Protein AF-A0A847PFB1-F1 (afdb_monomer_lite)

Secondary structure (DSSP, 8-state):
--HHHHHHHHHHHHHHHSSHHHHHHHHHHH-HHHHHHHHHHHHHHHHHHHHHH-TT-HHHHHHHHHHHHHHHHHHTT----HHHHHHHHHHHHHHHHHHHHHHHHHHHHHHHHHHHHHHHTT-

Structure (mmCIF, N/CA/C/O backbone):
data_AF-A0A847PFB1-F1
#
_entry.id   AF-A0A847PFB1-F1
#
loop_
_atom_site.group_PDB
_atom_site.id
_atom_site.type_symbol
_atom_site.label_atom_id
_atom_site.label_alt_id
_atom_site.label_comp_id
_atom_site.label_asym_id
_atom_site.label_entity_id
_atom_site.label_seq_id
_atom_site.pdbx_PDB_ins_code
_atom_site.Cartn_x
_atom_site.Cartn_y
_atom_site.Cartn_z
_atom_site.occupancy
_atom_site.B_iso_or_equiv
_atom_site.auth_seq_id
_atom_site.auth_comp_id
_atom_site.auth_asym_id
_atom_site.auth_atom_id
_atom_site.pdbx_PDB_model_num
ATOM 1 N N . MET A 1 1 ? -7.042 -6.612 -21.741 1.00 36.72 1 MET A N 1
ATOM 2 C CA . MET A 1 1 ? -6.935 -8.054 -21.402 1.00 36.72 1 MET A CA 1
ATOM 3 C C . MET A 1 1 ? -5.536 -8.493 -20.953 1.00 36.72 1 MET A C 1
ATOM 5 O O . MET A 1 1 ? -5.477 -9.353 -20.090 1.00 36.72 1 MET A O 1
ATOM 9 N N . ILE A 1 2 ? -4.429 -7.896 -21.431 1.00 30.56 2 ILE A N 1
ATOM 10 C CA . ILE A 1 2 ? -3.062 -8.187 -20.923 1.00 30.56 2 ILE A CA 1
ATOM 11 C C . ILE A 1 2 ? -2.816 -7.602 -19.513 1.00 30.56 2 ILE A C 1
ATOM 13 O O . ILE A 1 2 ? -2.137 -8.226 -18.703 1.00 30.56 2 ILE A O 1
ATOM 17 N N . GLN A 1 3 ? -3.441 -6.465 -19.178 1.00 40.44 3 GLN A N 1
ATOM 18 C CA . GLN A 1 3 ? -3.344 -5.843 -17.845 1.00 40.44 3 GLN A CA 1
ATOM 19 C C . GLN A 1 3 ? -3.887 -6.730 -16.705 1.00 40.44 3 GLN A C 1
ATOM 21 O O . GLN A 1 3 ? -3.335 -6.727 -15.614 1.00 40.44 3 GLN A O 1
ATOM 26 N N . ALA A 1 4 ? -4.915 -7.549 -16.957 1.00 43.28 4 ALA A N 1
ATOM 27 C CA . ALA A 1 4 ? -5.545 -8.379 -15.921 1.00 43.28 4 ALA A CA 1
ATOM 28 C C . ALA A 1 4 ? -4.755 -9.655 -15.571 1.00 43.28 4 ALA A C 1
ATOM 30 O O . ALA A 1 4 ? -4.965 -10.245 -14.516 1.00 43.28 4 ALA A O 1
ATOM 31 N N . ILE A 1 5 ? -3.861 -10.102 -16.460 1.00 39.78 5 ILE A N 1
ATOM 32 C CA . ILE A 1 5 ? -3.031 -11.296 -16.235 1.00 39.78 5 ILE A CA 1
ATOM 33 C C . ILE A 1 5 ? -1.781 -10.922 -15.426 1.00 39.78 5 ILE A C 1
ATOM 35 O O . ILE A 1 5 ? -1.319 -11.710 -14.604 1.00 39.78 5 ILE A O 1
ATOM 39 N N . PHE A 1 6 ? -1.264 -9.704 -15.621 1.00 44.47 6 PHE A N 1
ATOM 40 C CA . PHE A 1 6 ? -0.062 -9.218 -14.944 1.00 44.47 6 PHE A CA 1
ATOM 41 C C . PHE A 1 6 ? -0.273 -8.974 -13.456 1.00 44.47 6 PHE A C 1
ATOM 43 O O . PHE A 1 6 ? 0.541 -9.437 -12.657 1.00 44.47 6 PHE A O 1
ATOM 50 N N . SER A 1 7 ? -1.390 -8.342 -13.088 1.00 51.94 7 SER A N 1
ATOM 51 C CA . SER A 1 7 ? -1.725 -8.114 -11.684 1.00 51.94 7 SER A CA 1
ATOM 52 C C . SER A 1 7 ? -1.759 -9.422 -10.901 1.00 51.94 7 SER A C 1
ATOM 54 O O . SER A 1 7 ? -1.228 -9.475 -9.805 1.00 51.94 7 SER A O 1
ATOM 56 N N . LYS A 1 8 ? -2.279 -10.510 -11.479 1.00 45.81 8 LYS A N 1
ATOM 57 C CA . LYS A 1 8 ? -2.464 -11.780 -10.772 1.00 45.81 8 LYS A CA 1
ATOM 58 C C . LYS A 1 8 ? -1.148 -12.466 -10.377 1.00 45.81 8 LYS A C 1
ATOM 60 O O . LYS A 1 8 ? -0.978 -12.816 -9.215 1.00 45.81 8 LYS A O 1
ATOM 65 N N . TYR A 1 9 ? -0.195 -12.613 -11.300 1.00 46.66 9 TYR A N 1
ATOM 66 C CA . TYR A 1 9 ? 1.085 -13.284 -11.007 1.00 46.66 9 TYR A CA 1
ATOM 67 C C . TYR A 1 9 ? 2.040 -12.423 -10.168 1.00 46.66 9 TYR A C 1
ATOM 69 O O . TYR A 1 9 ? 2.792 -12.943 -9.342 1.00 46.66 9 TYR A O 1
ATOM 77 N N . LEU A 1 10 ? 2.000 -11.103 -10.363 1.00 53.84 10 LEU A N 1
ATOM 78 C CA . LEU A 1 10 ? 2.796 -10.143 -9.600 1.00 53.84 10 LEU A CA 1
ATOM 79 C C . LEU A 1 10 ? 2.221 -9.987 -8.178 1.00 53.84 10 LEU A C 1
ATOM 81 O O . LEU A 1 10 ? 2.977 -9.996 -7.206 1.00 53.84 10 LEU A O 1
ATOM 85 N N . MET A 1 11 ? 0.887 -9.979 -8.042 1.00 54.41 11 MET A N 1
ATOM 86 C CA . MET A 1 11 ? 0.198 -10.087 -6.755 1.00 54.41 11 MET A CA 1
ATOM 87 C C . MET A 1 11 ? 0.564 -11.380 -6.043 1.00 54.41 11 MET A C 1
ATOM 89 O O . MET A 1 11 ? 0.971 -11.290 -4.899 1.00 54.41 11 MET A O 1
ATOM 93 N N . GLU A 1 12 ? 0.463 -12.557 -6.669 1.00 55.88 12 GLU A N 1
ATOM 94 C CA . GLU A 1 12 ? 0.722 -13.840 -5.992 1.00 55.88 12 GLU A CA 1
ATOM 95 C C . GLU A 1 12 ? 2.152 -13.920 -5.413 1.00 55.88 12 GLU A C 1
ATOM 97 O O . GLU A 1 12 ? 2.330 -14.338 -4.267 1.00 55.88 12 GLU A O 1
ATOM 102 N N . GLY A 1 13 ? 3.167 -13.439 -6.144 1.00 59.00 13 GLY A N 1
ATOM 103 C CA . GLY A 1 13 ? 4.557 -13.405 -5.669 1.00 59.00 13 GLY A CA 1
ATOM 104 C C . GLY A 1 13 ? 4.819 -12.386 -4.549 1.00 59.00 13 GLY A C 1
ATOM 105 O O . GLY A 1 13 ? 5.507 -12.697 -3.574 1.00 59.00 13 GLY A O 1
ATOM 106 N N . ILE A 1 14 ? 4.239 -11.186 -4.648 1.00 54.62 14 ILE A N 1
ATOM 107 C CA . ILE A 1 14 ? 4.420 -10.107 -3.659 1.00 54.62 14 ILE A CA 1
ATOM 108 C C . ILE A 1 14 ? 3.536 -10.321 -2.411 1.00 54.62 14 ILE A C 1
ATOM 110 O O . ILE A 1 14 ? 3.971 -10.043 -1.288 1.00 54.62 14 ILE A O 1
ATOM 114 N N . LEU A 1 15 ? 2.341 -10.912 -2.571 1.00 54.91 15 LEU A N 1
ATOM 115 C CA . LEU A 1 15 ? 1.425 -11.361 -1.503 1.00 54.91 15 LEU A CA 1
ATOM 116 C C . LEU A 1 15 ? 2.074 -12.325 -0.526 1.00 54.91 15 LEU A C 1
ATOM 118 O O . LEU A 1 15 ? 1.805 -12.263 0.680 1.00 54.91 15 LEU A O 1
ATOM 122 N N . LEU A 1 16 ? 2.932 -13.200 -1.039 1.00 54.03 16 LEU A N 1
ATOM 123 C CA . LEU A 1 16 ? 3.626 -14.198 -0.241 1.00 54.03 16 LEU A CA 1
ATOM 124 C C . LEU A 1 16 ? 4.772 -13.601 0.582 1.00 54.03 16 LEU A C 1
ATOM 126 O O . LEU A 1 16 ? 4.984 -14.015 1.725 1.00 54.03 16 LEU A O 1
ATOM 130 N N . LEU A 1 17 ? 5.492 -12.614 0.047 1.00 49.97 17 LEU A N 1
ATOM 131 C CA . LEU A 1 17 ? 6.748 -12.166 0.645 1.00 49.97 17 LEU A CA 1
ATOM 132 C C . LEU A 1 17 ? 6.623 -10.880 1.490 1.00 49.97 17 LEU A C 1
ATOM 134 O O . LEU A 1 17 ? 7.353 -10.764 2.475 1.00 49.97 17 LEU A O 1
ATOM 138 N N . ALA A 1 18 ? 5.742 -9.920 1.160 1.00 50.25 18 ALA A N 1
ATOM 139 C CA . ALA A 1 18 ? 5.839 -8.554 1.721 1.00 50.25 18 ALA A CA 1
ATOM 140 C C . ALA A 1 18 ? 5.082 -8.332 3.030 1.00 50.25 18 ALA A C 1
ATOM 142 O O . ALA A 1 18 ? 5.431 -7.470 3.831 1.00 50.25 18 ALA A O 1
ATOM 143 N N . VAL A 1 19 ? 4.053 -9.129 3.286 1.00 52.69 19 VAL A N 1
ATOM 144 C CA . VAL A 1 19 ? 3.107 -8.860 4.379 1.00 52.69 19 VAL A CA 1
ATOM 145 C C . VAL A 1 19 ? 3.049 -9.962 5.420 1.00 52.69 19 VAL A C 1
ATOM 147 O O . VAL A 1 19 ? 2.452 -9.768 6.476 1.00 52.69 19 VAL A O 1
ATOM 150 N N . THR A 1 20 ? 3.711 -11.092 5.188 1.00 57.47 20 THR A N 1
ATOM 151 C CA . THR A 1 20 ? 3.682 -12.249 6.091 1.00 57.47 20 THR A CA 1
ATOM 152 C C . THR A 1 20 ? 4.257 -11.936 7.476 1.00 57.47 20 THR A C 1
ATOM 154 O O . THR A 1 20 ? 3.697 -12.386 8.478 1.00 57.47 20 THR A O 1
ATOM 157 N N . VAL A 1 21 ? 5.283 -11.084 7.581 1.00 55.47 21 VAL A N 1
ATOM 158 C CA . VAL A 1 21 ? 5.880 -10.727 8.884 1.00 55.47 21 VAL A CA 1
ATOM 159 C C . VAL A 1 21 ? 5.043 -9.684 9.641 1.00 55.47 21 VAL A C 1
ATOM 161 O O . VAL A 1 21 ? 4.758 -9.864 10.823 1.00 55.47 21 VAL A O 1
ATOM 164 N N . GLY A 1 22 ? 4.581 -8.622 8.973 1.00 58.00 22 GLY A N 1
ATOM 165 C CA . GLY A 1 22 ? 3.816 -7.546 9.619 1.00 58.00 22 GLY A CA 1
ATOM 166 C C . GLY A 1 22 ? 2.371 -7.928 9.969 1.00 58.00 22 GLY A C 1
ATOM 167 O O . GLY A 1 22 ? 1.881 -7.585 11.047 1.00 58.00 22 GLY A O 1
ATOM 168 N N . PHE A 1 23 ? 1.689 -8.693 9.108 1.00 61.72 23 PHE A N 1
ATOM 169 C CA . PHE A 1 23 ? 0.299 -9.097 9.359 1.00 61.72 23 PHE A CA 1
ATOM 170 C C . PHE A 1 23 ? 0.166 -10.189 10.415 1.00 61.72 23 PHE A C 1
ATOM 172 O O . PHE A 1 23 ? -0.865 -10.246 11.084 1.00 61.72 23 PHE A O 1
ATOM 179 N N . SER A 1 24 ? 1.205 -10.999 10.641 1.00 64.56 24 SER A N 1
ATOM 180 C CA . SER A 1 24 ? 1.210 -11.970 11.742 1.00 64.56 24 SER A CA 1
ATOM 181 C C . SER A 1 24 ? 0.982 -11.290 13.101 1.00 64.56 24 SER A C 1
ATOM 183 O O . SER A 1 24 ? 0.242 -11.815 13.931 1.00 64.56 24 SER A O 1
ATOM 185 N N . PHE A 1 25 ? 1.508 -10.073 13.292 1.00 64.12 25 PHE A N 1
ATOM 186 C CA . PHE A 1 25 ? 1.253 -9.252 14.482 1.00 64.12 25 PHE A CA 1
ATOM 187 C C . PHE A 1 25 ? -0.134 -8.592 14.491 1.00 64.12 25 PHE A C 1
ATOM 189 O O . PHE A 1 25 ? -0.719 -8.393 15.558 1.00 64.12 25 PHE A O 1
ATOM 196 N N . LEU A 1 26 ? -0.682 -8.256 13.320 1.00 67.50 26 LEU A N 1
ATOM 197 C CA . LEU A 1 26 ? -2.003 -7.630 13.202 1.00 67.50 26 LEU A CA 1
ATOM 198 C C . LEU A 1 26 ? -3.158 -8.630 13.298 1.00 67.50 26 LEU A C 1
ATOM 200 O O . LEU A 1 26 ? -4.265 -8.231 13.653 1.00 67.50 26 LEU A O 1
ATOM 204 N N . LYS A 1 27 ? -2.906 -9.924 13.076 1.00 66.19 27 LYS A N 1
ATOM 205 C CA . LYS A 1 27 ? -3.911 -10.997 13.112 1.00 66.19 27 LYS A CA 1
ATOM 206 C C . LYS A 1 27 ? -4.727 -11.027 14.408 1.00 66.19 27 LYS A C 1
ATOM 208 O O . LYS A 1 27 ? -5.937 -11.241 14.373 1.00 66.19 27 LYS A O 1
ATOM 213 N N . ASN A 1 28 ? -4.085 -10.746 15.543 1.00 68.19 28 ASN A N 1
ATOM 214 C CA . ASN A 1 28 ? -4.740 -10.707 16.856 1.00 68.19 28 ASN A CA 1
ATOM 215 C C . ASN A 1 28 ? -5.602 -9.450 17.070 1.00 68.19 28 ASN A C 1
ATOM 217 O O . ASN A 1 28 ? -6.479 -9.458 17.926 1.00 68.19 28 ASN A O 1
ATOM 221 N N . LYS A 1 29 ? -5.360 -8.373 16.310 1.00 70.25 29 LYS A N 1
ATOM 222 C CA . LYS A 1 29 ? -6.079 -7.092 16.425 1.00 70.25 29 LYS A CA 1
ATOM 223 C C . LYS A 1 29 ? -7.166 -6.907 15.364 1.00 70.25 29 LYS A C 1
ATOM 225 O O . LYS A 1 29 ? -8.214 -6.357 15.678 1.00 70.25 29 LYS A O 1
ATOM 230 N N . LEU A 1 30 ? -6.925 -7.372 14.137 1.00 71.06 30 LEU A N 1
ATOM 231 C CA . LEU A 1 30 ? -7.851 -7.257 13.002 1.00 71.06 30 LEU A CA 1
ATOM 232 C C . LEU A 1 30 ? -8.943 -8.341 13.017 1.00 71.06 30 LEU A C 1
ATOM 234 O O . LEU A 1 30 ? -10.024 -8.137 12.460 1.00 71.06 30 LEU A O 1
ATOM 238 N N . GLY A 1 31 ? -8.669 -9.471 13.679 1.00 74.56 31 GLY A N 1
ATOM 239 C CA . GLY A 1 31 ? -9.489 -10.681 13.639 1.00 74.56 31 GLY A CA 1
ATOM 240 C C . GLY A 1 31 ? -9.107 -11.574 12.455 1.00 74.56 31 GLY A C 1
ATOM 241 O O . GLY A 1 31 ? -8.827 -11.078 11.361 1.00 74.56 31 GLY A O 1
ATOM 242 N N . LYS A 1 32 ? -9.076 -12.900 12.669 1.00 70.19 32 LYS A N 1
ATOM 243 C CA . LYS A 1 32 ? -8.577 -13.881 11.682 1.00 70.19 32 LYS A CA 1
ATOM 244 C C . LYS A 1 32 ? -9.242 -13.736 10.309 1.00 70.19 32 LYS A C 1
ATOM 246 O O . LYS A 1 32 ? -8.525 -13.737 9.316 1.00 70.19 32 LYS A O 1
ATOM 251 N N . ASP A 1 33 ? -10.554 -13.524 10.281 1.00 75.56 33 ASP A N 1
ATOM 252 C CA . ASP A 1 33 ? -11.335 -13.531 9.037 1.00 75.56 33 ASP A CA 1
ATOM 253 C C . ASP A 1 33 ? -11.127 -12.262 8.194 1.00 75.5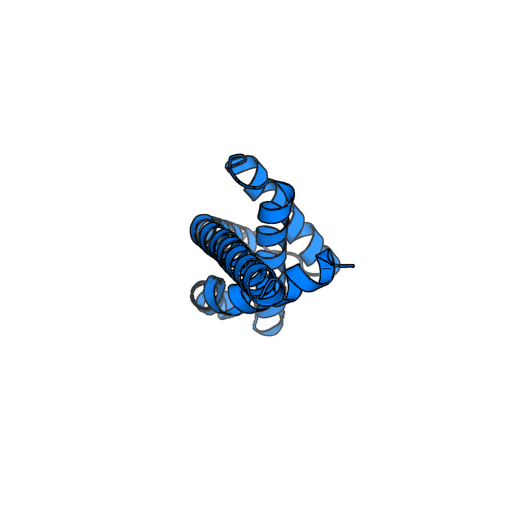6 33 ASP A C 1
ATOM 255 O O . ASP A 1 33 ? -11.100 -12.320 6.970 1.00 75.56 33 ASP A O 1
ATOM 259 N N . ARG A 1 34 ? -10.906 -11.106 8.837 1.00 83.62 34 ARG A N 1
ATOM 260 C CA . ARG A 1 34 ? -10.682 -9.815 8.151 1.00 83.62 34 ARG A CA 1
ATOM 261 C C . ARG A 1 34 ? -9.229 -9.603 7.736 1.00 83.62 34 ARG A C 1
ATOM 263 O O . ARG A 1 34 ? -8.953 -8.796 6.854 1.00 83.62 34 ARG A O 1
ATOM 270 N N . THR A 1 35 ? -8.298 -10.288 8.398 1.00 83.06 35 THR A N 1
ATOM 271 C CA . THR A 1 35 ? -6.855 -10.074 8.223 1.00 83.06 35 THR A CA 1
ATOM 272 C C . THR A 1 35 ? -6.415 -10.340 6.787 1.00 83.06 35 THR A C 1
ATOM 274 O O . THR A 1 35 ? -5.674 -9.528 6.240 1.00 83.06 35 THR A O 1
ATOM 277 N N . GLU A 1 36 ? -6.881 -11.431 6.170 1.00 81.44 36 GLU A N 1
ATOM 278 C CA . GLU A 1 36 ? -6.458 -11.776 4.807 1.00 81.44 36 GLU A CA 1
ATOM 279 C C . GLU A 1 36 ? -7.017 -10.786 3.781 1.00 81.44 36 GLU A C 1
ATOM 281 O O . GLU A 1 36 ? -6.260 -10.254 2.978 1.00 81.44 36 GLU A O 1
ATOM 286 N N . VAL A 1 37 ? -8.296 -10.415 3.899 1.00 86.88 37 VAL A N 1
ATOM 287 C CA . VAL A 1 37 ? -8.922 -9.424 3.006 1.00 86.88 37 VAL A CA 1
ATOM 288 C C . VAL A 1 37 ? -8.206 -8.072 3.085 1.00 86.88 37 VAL A C 1
ATOM 290 O O . VAL A 1 37 ? -7.934 -7.443 2.067 1.00 86.88 37 VAL A O 1
ATOM 293 N N . ILE A 1 38 ? -7.848 -7.619 4.292 1.00 88.25 38 ILE A N 1
ATOM 294 C CA . ILE A 1 38 ? -7.116 -6.356 4.481 1.00 88.25 38 ILE A CA 1
ATOM 295 C C . ILE A 1 38 ? -5.697 -6.446 3.910 1.00 88.25 38 ILE A C 1
ATOM 297 O O . ILE A 1 38 ? -5.197 -5.472 3.347 1.00 88.25 38 ILE A O 1
ATOM 301 N N . LYS A 1 39 ? -5.046 -7.603 4.047 1.00 84.69 39 LYS A N 1
ATOM 302 C CA . LYS A 1 39 ? -3.711 -7.856 3.503 1.00 84.69 39 LYS A CA 1
ATOM 303 C C . LYS A 1 39 ? -3.710 -7.801 1.978 1.00 84.69 39 LYS A C 1
ATOM 305 O O . LYS A 1 39 ? -2.879 -7.104 1.397 1.00 84.69 39 LYS A O 1
ATOM 310 N N . GLU A 1 40 ? -4.655 -8.494 1.353 1.00 83.62 40 GLU A N 1
ATOM 311 C CA . GLU A 1 40 ? -4.853 -8.494 -0.095 1.00 83.62 40 GLU A CA 1
ATOM 312 C C . GLU A 1 40 ? -5.188 -7.097 -0.617 1.00 83.62 40 GLU A C 1
ATOM 314 O O . GLU A 1 40 ? -4.578 -6.633 -1.583 1.00 83.62 40 GLU A O 1
ATOM 319 N N . ALA A 1 41 ? -6.087 -6.382 0.066 1.00 89.62 41 ALA A N 1
ATOM 320 C CA . ALA A 1 41 ? -6.460 -5.019 -0.293 1.00 89.62 41 ALA A CA 1
ATOM 321 C C . ALA A 1 41 ? -5.272 -4.049 -0.209 1.00 89.62 41 ALA A C 1
ATOM 323 O O . ALA A 1 41 ? -5.084 -3.233 -1.111 1.00 89.62 41 ALA A O 1
ATOM 324 N N . LEU A 1 42 ? -4.447 -4.147 0.843 1.00 88.75 42 LEU A N 1
ATOM 325 C CA . LEU A 1 42 ? -3.283 -3.276 1.025 1.00 88.75 42 LEU A CA 1
ATOM 326 C C . LEU A 1 42 ? -2.276 -3.450 -0.106 1.00 88.75 42 LEU A C 1
ATOM 328 O O . LEU A 1 42 ? -1.830 -2.464 -0.687 1.00 88.75 42 LEU A O 1
ATOM 332 N N . LEU A 1 43 ? -1.937 -4.691 -0.440 1.00 83.94 43 LEU A N 1
ATOM 333 C CA . LEU A 1 43 ? -0.994 -4.942 -1.522 1.00 83.94 43 LEU A CA 1
ATOM 334 C C . LEU A 1 43 ? -1.549 -4.567 -2.883 1.00 83.94 43 LEU A C 1
ATOM 336 O O . LEU A 1 43 ? -0.831 -3.971 -3.678 1.00 83.94 43 LEU A O 1
ATOM 340 N N . THR A 1 44 ? -2.823 -4.867 -3.129 1.00 84.88 44 THR A N 1
ATOM 341 C CA . THR A 1 44 ? -3.498 -4.462 -4.364 1.00 84.88 44 THR A CA 1
ATOM 342 C C . THR A 1 44 ? -3.396 -2.956 -4.562 1.00 84.88 44 THR A C 1
ATOM 344 O O . THR A 1 44 ? -3.050 -2.499 -5.647 1.00 84.88 44 THR A O 1
ATOM 347 N N . ALA A 1 45 ? -3.628 -2.184 -3.503 1.00 90.19 45 ALA A N 1
ATOM 348 C CA . ALA A 1 45 ? -3.547 -0.736 -3.554 1.00 90.19 45 ALA A CA 1
ATOM 349 C C . ALA A 1 45 ? -2.116 -0.216 -3.775 1.00 90.19 45 ALA A C 1
ATOM 351 O O . ALA A 1 45 ? -1.911 0.703 -4.565 1.00 90.19 45 ALA A O 1
ATOM 352 N N . MET A 1 46 ? -1.122 -0.817 -3.111 1.00 87.25 46 MET A N 1
ATOM 353 C CA . MET A 1 46 ? 0.288 -0.451 -3.291 1.00 87.25 46 MET A CA 1
ATOM 354 C C . MET A 1 46 ? 0.781 -0.749 -4.712 1.00 87.25 46 MET A C 1
ATOM 356 O O . MET A 1 46 ? 1.456 0.085 -5.304 1.00 87.25 46 MET A O 1
ATOM 360 N N . LEU A 1 47 ? 0.426 -1.911 -5.268 1.00 83.31 47 LEU A N 1
ATOM 361 C CA . LEU A 1 47 ? 0.812 -2.293 -6.627 1.00 83.31 47 LEU A CA 1
ATOM 362 C C . LEU A 1 47 ? 0.122 -1.436 -7.678 1.00 83.31 47 LEU A C 1
ATOM 364 O O . LEU A 1 47 ? 0.787 -0.967 -8.593 1.00 83.31 47 LEU A O 1
ATOM 368 N N . TRP A 1 48 ? -1.177 -1.179 -7.510 1.00 87.69 48 TRP A N 1
ATOM 369 C CA . TRP A 1 48 ? -1.906 -0.265 -8.384 1.00 87.69 48 TRP A CA 1
ATOM 370 C C . TRP A 1 48 ? -1.223 1.107 -8.452 1.00 87.69 48 TRP A C 1
ATOM 372 O O . TRP A 1 48 ? -1.069 1.662 -9.532 1.00 87.69 48 TRP A O 1
ATOM 382 N N . ALA A 1 49 ? -0.755 1.635 -7.320 1.00 88.56 49 ALA A N 1
ATOM 383 C CA . ALA A 1 49 ? -0.079 2.925 -7.307 1.00 88.56 49 ALA A CA 1
ATOM 384 C C . ALA A 1 49 ? 1.324 2.889 -7.941 1.00 88.56 49 ALA A C 1
ATOM 386 O O . ALA A 1 49 ? 1.725 3.870 -8.564 1.00 88.56 49 ALA A O 1
ATOM 387 N N . GLU A 1 50 ? 2.072 1.786 -7.827 1.00 85.12 50 GLU A N 1
ATOM 388 C CA . GLU A 1 50 ? 3.310 1.622 -8.605 1.00 85.12 50 GLU A CA 1
ATOM 389 C C . GLU A 1 50 ? 3.032 1.578 -10.110 1.00 85.12 50 GLU A C 1
ATOM 391 O O . GLU A 1 50 ? 3.751 2.222 -10.870 1.00 85.12 50 GLU A O 1
ATOM 396 N N . GLU A 1 51 ? 1.980 0.874 -10.533 1.00 83.25 51 GLU A N 1
ATOM 397 C CA . GLU A 1 51 ? 1.586 0.781 -11.942 1.00 83.25 51 GLU A CA 1
ATOM 398 C C . GLU A 1 51 ? 1.107 2.127 -12.506 1.00 83.25 51 GLU A C 1
ATOM 400 O O . GLU A 1 51 ? 1.445 2.467 -13.638 1.00 83.25 51 GLU A O 1
ATOM 405 N N . GLU A 1 52 ? 0.346 2.897 -11.725 1.00 86.12 52 GLU A N 1
ATOM 406 C CA . GLU A 1 52 ? -0.246 4.165 -12.163 1.00 86.12 52 GLU A CA 1
ATOM 407 C C . GLU A 1 52 ? 0.758 5.329 -12.128 1.00 86.12 52 GLU A C 1
ATOM 409 O O . GLU A 1 52 ? 0.787 6.159 -13.035 1.00 86.12 52 GLU A O 1
ATOM 414 N N . PHE A 1 53 ? 1.591 5.410 -11.083 1.00 84.69 53 PHE A N 1
ATOM 415 C CA . PHE A 1 53 ? 2.439 6.583 -10.833 1.00 84.69 53 PHE A CA 1
ATOM 416 C C . PHE A 1 53 ? 3.940 6.337 -11.036 1.00 84.69 53 PHE A C 1
ATOM 418 O O . PHE A 1 53 ? 4.686 7.297 -11.225 1.00 84.69 53 PHE A O 1
ATOM 425 N N . GLY A 1 54 ? 4.413 5.089 -10.989 1.00 78.62 54 GLY A N 1
ATOM 426 C CA . GLY A 1 54 ? 5.817 4.745 -11.222 1.00 78.62 54 GLY A CA 1
ATOM 427 C C . GLY A 1 54 ? 6.826 5.406 -10.265 1.00 78.62 54 GLY A C 1
ATOM 428 O O . GLY A 1 54 ? 6.540 5.718 -9.102 1.00 78.62 54 GLY A O 1
ATOM 429 N N . ILE A 1 55 ? 8.063 5.586 -10.739 1.00 73.69 55 ILE A N 1
ATOM 430 C CA . ILE A 1 55 ? 9.176 6.178 -9.975 1.00 73.69 55 ILE A CA 1
ATOM 431 C C . ILE A 1 55 ? 9.066 7.712 -9.978 1.00 73.69 55 ILE A C 1
ATOM 433 O O . ILE A 1 55 ? 8.867 8.314 -11.025 1.00 73.69 55 ILE A O 1
ATOM 437 N N . GLY A 1 56 ? 9.284 8.354 -8.823 1.00 65.88 56 GLY A N 1
ATOM 438 C CA . GLY A 1 56 ? 9.438 9.817 -8.714 1.00 65.88 56 GLY A CA 1
ATOM 439 C C . GLY A 1 56 ? 8.279 10.557 -8.036 1.00 65.88 56 GLY A C 1
ATOM 440 O O . GLY A 1 56 ? 8.480 11.660 -7.545 1.00 65.88 56 GLY A O 1
ATOM 441 N N . GLU A 1 57 ? 7.112 9.929 -7.892 1.00 75.19 57 GLU A N 1
ATOM 442 C CA . GLU A 1 57 ? 5.898 10.529 -7.299 1.00 75.19 57 GLU A CA 1
ATOM 443 C C . GLU A 1 57 ? 5.743 10.209 -5.799 1.00 75.19 57 GLU A C 1
ATOM 445 O O . GLU A 1 57 ? 4.651 9.932 -5.315 1.00 75.19 57 GLU A O 1
ATOM 450 N N . GLY A 1 58 ? 6.864 10.210 -5.064 1.00 75.62 58 GLY A N 1
ATOM 451 C CA . GLY A 1 58 ? 7.035 9.681 -3.701 1.00 75.62 58 G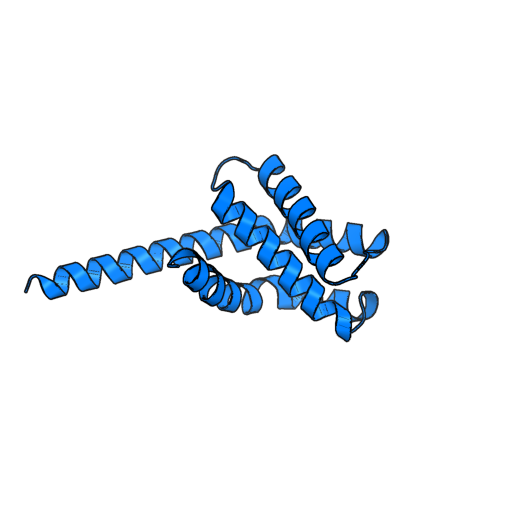LY A CA 1
ATOM 452 C C . GLY A 1 58 ? 5.805 9.755 -2.791 1.00 75.62 58 GLY A C 1
ATOM 453 O O . GLY A 1 58 ? 5.115 8.757 -2.634 1.00 75.62 58 GLY A O 1
ATOM 454 N N . GLU A 1 59 ? 5.533 10.896 -2.157 1.00 83.94 59 GLU A N 1
ATOM 455 C CA . GLU A 1 59 ? 4.415 11.005 -1.203 1.00 83.94 59 GLU A CA 1
ATOM 456 C C . GLU A 1 59 ? 3.037 10.883 -1.856 1.00 83.94 59 GLU A C 1
ATOM 458 O O . GLU A 1 59 ? 2.190 10.162 -1.326 1.00 83.94 59 GLU A O 1
ATOM 463 N N . ARG A 1 60 ? 2.828 11.520 -3.017 1.00 88.56 60 ARG A N 1
ATOM 464 C CA . ARG A 1 60 ? 1.529 11.521 -3.708 1.00 88.56 60 ARG A CA 1
ATOM 465 C C . ARG A 1 60 ? 1.077 10.100 -4.037 1.00 88.56 60 ARG A C 1
ATOM 467 O O . ARG A 1 60 ? -0.055 9.728 -3.754 1.00 88.56 60 ARG A O 1
ATOM 474 N N . LYS A 1 61 ? 1.983 9.273 -4.558 1.00 89.00 61 LYS A N 1
ATOM 475 C CA . LYS A 1 61 ? 1.729 7.865 -4.881 1.00 89.00 61 LYS A CA 1
ATOM 476 C C . LYS A 1 61 ? 1.231 7.072 -3.672 1.00 89.00 61 LYS A C 1
ATOM 478 O O . LYS A 1 61 ? 0.297 6.283 -3.788 1.00 89.00 61 LYS A O 1
ATOM 483 N N 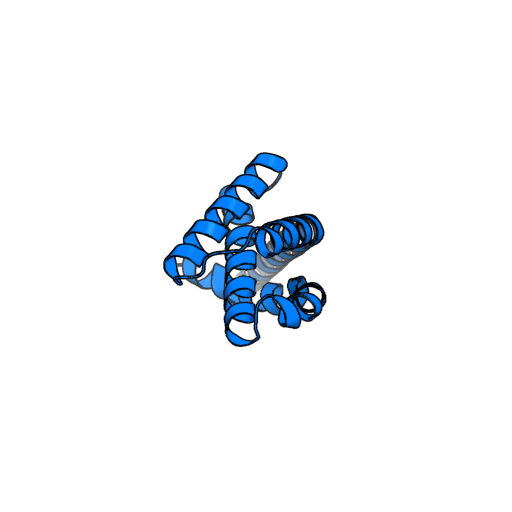. TRP A 1 62 ? 1.834 7.276 -2.502 1.00 89.19 62 TRP A N 1
ATOM 484 C CA . TRP A 1 62 ? 1.456 6.541 -1.290 1.00 89.19 62 TRP A CA 1
ATOM 485 C C . TRP A 1 62 ? 0.184 7.070 -0.638 1.00 89.19 62 TRP A C 1
ATOM 487 O O . TRP A 1 62 ? -0.528 6.306 0.012 1.00 89.19 62 TRP A O 1
ATOM 497 N N . GLU A 1 63 ? -0.134 8.345 -0.831 1.00 92.50 63 GLU A N 1
ATOM 498 C CA . GLU A 1 63 ? -1.442 8.885 -0.476 1.00 92.50 63 GLU A CA 1
ATOM 499 C C . GLU A 1 63 ? -2.547 8.277 -1.350 1.00 92.50 63 GLU A C 1
ATOM 501 O O . GLU A 1 63 ? -3.553 7.795 -0.828 1.00 92.50 63 GLU A O 1
ATOM 506 N N . GLU A 1 64 ? -2.319 8.178 -2.659 1.00 93.44 64 GLU A N 1
ATOM 507 C CA . GLU A 1 64 ? -3.272 7.568 -3.591 1.00 93.44 64 GLU A CA 1
ATOM 508 C C . GLU A 1 64 ? -3.441 6.064 -3.356 1.00 93.44 64 GLU A C 1
ATOM 510 O O . GLU A 1 64 ? -4.565 5.563 -3.317 1.00 93.44 64 GLU A O 1
ATOM 515 N N . ALA A 1 65 ? -2.357 5.333 -3.082 1.00 92.00 65 ALA A N 1
ATOM 516 C CA . ALA A 1 65 ? -2.456 3.945 -2.630 1.00 92.00 65 ALA A CA 1
ATOM 517 C C . ALA A 1 65 ? -3.268 3.821 -1.328 1.00 92.00 65 ALA A C 1
ATOM 519 O O . ALA A 1 65 ? -4.052 2.887 -1.169 1.00 92.00 65 ALA A O 1
ATOM 520 N N . TRP A 1 66 ? -3.131 4.756 -0.385 1.00 94.81 66 TRP A N 1
ATOM 521 C CA . TRP A 1 66 ? -3.936 4.726 0.836 1.00 94.81 66 TRP A CA 1
ATOM 522 C C . TRP A 1 66 ? -5.427 4.948 0.540 1.00 94.81 66 TRP A C 1
ATOM 524 O O . TRP A 1 66 ? -6.278 4.226 1.066 1.00 94.81 66 TRP A O 1
ATOM 534 N N . ASN A 1 67 ? -5.755 5.896 -0.336 1.00 95.25 67 ASN A N 1
ATOM 535 C CA . ASN A 1 67 ? -7.129 6.130 -0.780 1.00 95.25 67 ASN A CA 1
ATOM 536 C C . ASN A 1 67 ? -7.701 4.902 -1.500 1.00 95.25 67 ASN A C 1
ATOM 538 O O . ASN A 1 67 ? -8.827 4.485 -1.212 1.00 95.25 67 ASN A O 1
ATOM 542 N N . LYS A 1 68 ? -6.897 4.258 -2.354 1.00 94.12 68 LYS A N 1
ATOM 543 C CA . LYS A 1 68 ? -7.286 3.041 -3.068 1.00 94.12 68 LYS A CA 1
ATOM 544 C C . LYS A 1 68 ? -7.550 1.870 -2.125 1.00 94.12 68 LYS A C 1
ATOM 546 O O . LYS A 1 68 ? -8.516 1.133 -2.314 1.00 94.12 68 LYS A O 1
ATOM 551 N N . LEU A 1 69 ? -6.756 1.723 -1.064 1.00 93.75 69 LEU A N 1
ATOM 552 C CA . LEU A 1 69 ? -7.029 0.749 -0.007 1.00 93.75 69 LEU A CA 1
ATOM 553 C C . LEU A 1 69 ? -8.407 0.992 0.624 1.00 93.75 69 LEU A C 1
ATOM 555 O O . LEU A 1 69 ? -9.194 0.056 0.756 1.00 93.75 69 LEU A O 1
ATOM 559 N N . LEU A 1 70 ? -8.717 2.234 1.007 1.00 94.81 70 LEU A N 1
ATOM 560 C CA . LEU A 1 70 ? -10.008 2.564 1.618 1.00 94.81 70 LEU A CA 1
ATOM 561 C C . LEU A 1 70 ? -11.186 2.273 0.678 1.00 94.81 70 LEU A C 1
ATOM 563 O O . LEU A 1 70 ? -12.221 1.788 1.136 1.00 94.81 70 LEU A O 1
ATOM 567 N N . GLU A 1 71 ? -11.021 2.516 -0.623 1.00 94.75 71 GLU A N 1
ATOM 568 C CA . GLU A 1 71 ? -11.997 2.154 -1.656 1.00 94.75 71 GLU A CA 1
ATOM 569 C C . GLU A 1 71 ? -12.259 0.637 -1.677 1.00 94.75 71 GLU A C 1
ATOM 571 O O . GLU A 1 71 ? -13.412 0.209 -1.572 1.00 94.75 71 GLU A O 1
ATOM 576 N N . ILE A 1 72 ? -11.199 -0.182 -1.730 1.00 91.56 72 ILE A N 1
ATOM 577 C CA . ILE A 1 72 ? -11.302 -1.651 -1.754 1.00 91.56 72 ILE A CA 1
ATOM 578 C C . ILE A 1 72 ? -11.958 -2.174 -0.469 1.00 91.56 72 ILE A C 1
ATOM 580 O O . ILE A 1 72 ? -12.846 -3.029 -0.522 1.00 91.56 72 ILE A O 1
ATOM 584 N N . LEU A 1 73 ? -11.559 -1.657 0.696 1.00 92.94 73 LEU A N 1
ATOM 585 C CA . LEU A 1 73 ? -12.130 -2.071 1.981 1.00 92.94 73 LEU A CA 1
ATOM 586 C C . LEU A 1 73 ? -13.611 -1.713 2.088 1.00 92.94 73 LEU A C 1
ATOM 588 O O . LEU A 1 73 ? -14.406 -2.543 2.531 1.00 92.94 73 LEU A O 1
ATOM 592 N N . LYS A 1 74 ? -14.000 -0.521 1.622 1.00 92.75 74 LYS A N 1
ATOM 593 C CA . LYS A 1 74 ? -15.404 -0.106 1.571 1.00 92.75 74 LYS A CA 1
ATOM 594 C C . LYS A 1 74 ? -16.228 -1.050 0.694 1.00 92.75 74 LYS A C 1
ATOM 596 O O . LYS A 1 74 ? -17.314 -1.446 1.108 1.00 92.75 74 LYS A O 1
ATOM 601 N N . GLY A 1 75 ? -15.700 -1.458 -0.462 1.00 91.75 75 GLY A N 1
ATOM 602 C CA . GLY A 1 75 ? -16.337 -2.454 -1.333 1.00 91.75 75 GLY A CA 1
ATOM 603 C C . GLY A 1 75 ? -16.544 -3.821 -0.665 1.00 91.75 75 GLY A C 1
ATOM 604 O O . GLY A 1 75 ? -17.501 -4.520 -0.979 1.00 91.75 75 GLY A O 1
ATOM 605 N N . ASN A 1 76 ? -15.700 -4.169 0.311 1.00 87.75 76 ASN A N 1
ATOM 606 C CA . ASN A 1 76 ? -15.789 -5.402 1.099 1.00 87.75 76 ASN A CA 1
ATOM 607 C C . ASN A 1 76 ? -16.565 -5.240 2.421 1.00 87.75 76 ASN A C 1
ATOM 609 O O . ASN A 1 76 ? -16.517 -6.124 3.274 1.00 87.75 76 ASN A O 1
ATOM 613 N N . ASN A 1 77 ? -17.265 -4.117 2.627 1.00 91.75 77 ASN A N 1
ATOM 614 C CA . ASN A 1 77 ? -17.941 -3.775 3.887 1.00 91.75 77 ASN A CA 1
ATOM 615 C C . ASN A 1 77 ? -17.008 -3.775 5.118 1.00 91.75 77 ASN A C 1
ATOM 617 O O . ASN A 1 77 ? -17.440 -4.015 6.247 1.00 91.75 77 ASN A O 1
ATOM 621 N N . ILE A 1 78 ? -15.719 -3.486 4.920 1.00 90.19 78 ILE A N 1
ATOM 622 C CA . ILE A 1 78 ? -14.730 -3.376 5.991 1.00 90.19 78 ILE A CA 1
ATOM 623 C C . ILE A 1 78 ? -14.496 -1.900 6.307 1.00 90.19 78 ILE A C 1
ATOM 625 O O . ILE A 1 78 ? -14.037 -1.128 5.470 1.00 90.19 78 ILE A O 1
ATOM 629 N N . ILE A 1 79 ? -14.748 -1.523 7.560 1.00 90.00 79 ILE A N 1
ATOM 630 C CA . ILE A 1 79 ? -14.402 -0.205 8.099 1.00 90.00 79 ILE A CA 1
ATOM 631 C C . ILE A 1 79 ? -13.231 -0.375 9.064 1.00 90.00 79 ILE A C 1
ATOM 633 O O . ILE A 1 79 ? -13.274 -1.230 9.952 1.00 90.00 79 ILE A O 1
ATOM 637 N N . LEU A 1 80 ? -12.183 0.429 8.879 1.00 88.69 80 LEU A N 1
ATOM 638 C CA . LEU A 1 80 ? -11.026 0.447 9.769 1.00 88.69 80 LEU A CA 1
ATOM 639 C C . LEU A 1 80 ? -11.304 1.309 11.002 1.00 88.69 80 LEU A C 1
ATOM 641 O O . LEU A 1 80 ? -11.732 2.459 10.896 1.00 88.69 80 LEU A O 1
ATOM 645 N N . LYS A 1 81 ? -11.001 0.779 12.184 1.00 89.56 81 LYS A N 1
ATOM 646 C CA . LYS A 1 81 ? -10.936 1.562 13.425 1.00 89.56 81 LYS A CA 1
ATOM 647 C C . LYS A 1 81 ? -9.700 2.463 13.401 1.00 89.56 81 LYS A C 1
ATOM 649 O O . LYS A 1 81 ? -8.695 2.128 12.781 1.00 89.56 81 LYS A O 1
ATOM 654 N N . ALA A 1 82 ? -9.715 3.554 14.169 1.00 86.25 82 ALA A N 1
ATOM 655 C CA . ALA A 1 82 ? -8.590 4.497 14.242 1.00 86.25 82 ALA A CA 1
ATOM 656 C C . ALA A 1 82 ? -7.234 3.817 14.539 1.00 86.25 82 ALA A C 1
ATOM 658 O O . ALA A 1 82 ? -6.220 4.146 13.923 1.00 86.25 82 ALA A O 1
ATOM 659 N N . GLN A 1 83 ? -7.226 2.819 15.431 1.00 83.69 83 GLN A N 1
ATOM 660 C CA . GLN A 1 83 ? -6.024 2.039 15.733 1.00 83.69 83 GLN A CA 1
ATOM 661 C C . GLN A 1 83 ? -5.553 1.194 14.537 1.00 83.69 83 GLN A C 1
ATOM 663 O O . GLN A 1 83 ? -4.357 1.156 14.261 1.00 83.69 83 GLN A O 1
ATOM 668 N N . GLU A 1 84 ? -6.475 0.542 13.819 1.00 87.00 84 GLU A N 1
ATOM 669 C CA . GLU A 1 84 ? -6.170 -0.276 12.635 1.00 87.00 84 GLU A CA 1
ATOM 670 C C . GLU A 1 84 ? -5.593 0.607 11.517 1.00 87.00 84 GLU A C 1
ATOM 672 O O . GLU A 1 84 ? -4.581 0.260 10.912 1.00 87.00 84 GLU A O 1
ATOM 677 N N . THR A 1 85 ? -6.166 1.798 11.319 1.00 90.62 85 THR A N 1
ATOM 678 C CA . THR A 1 85 ? -5.689 2.806 10.363 1.00 90.62 85 THR A CA 1
ATOM 679 C C . THR A 1 85 ? -4.234 3.197 10.608 1.00 90.62 85 THR A C 1
ATOM 681 O O . THR A 1 85 ? -3.421 3.141 9.686 1.00 90.62 85 THR A O 1
ATOM 684 N N . GLY A 1 86 ? -3.876 3.571 11.842 1.00 86.81 86 GLY A N 1
ATOM 685 C CA . GLY A 1 86 ? -2.501 3.970 12.163 1.00 86.81 86 GLY A CA 1
ATOM 686 C C . GLY A 1 86 ? -1.494 2.840 11.936 1.00 86.81 86 GLY A C 1
ATOM 687 O O . GLY A 1 86 ? -0.412 3.062 11.393 1.00 86.81 86 GLY A O 1
ATOM 688 N N . GLN A 1 87 ? -1.874 1.612 12.289 1.00 86.00 87 GLN A N 1
ATOM 689 C CA . GLN A 1 87 ? -1.029 0.436 12.097 1.00 86.00 87 GLN A CA 1
ATOM 690 C C . GLN A 1 87 ? -0.839 0.084 10.619 1.00 86.00 87 GLN A C 1
ATOM 692 O O . GLN A 1 87 ? 0.283 -0.199 10.203 1.00 86.00 87 GLN A O 1
ATOM 697 N N . LEU A 1 88 ? -1.906 0.137 9.820 1.00 88.25 88 LEU A N 1
ATOM 698 C CA . LEU A 1 88 ? -1.838 -0.152 8.390 1.00 88.25 88 LEU A CA 1
ATOM 699 C C . LEU A 1 88 ? -1.033 0.906 7.635 1.00 88.25 88 LEU A C 1
ATOM 701 O O . LEU A 1 88 ? -0.221 0.535 6.795 1.00 88.25 88 LEU A O 1
ATOM 705 N N . LYS A 1 89 ? -1.161 2.196 7.979 1.00 89.94 89 LYS A N 1
ATOM 706 C CA . LYS A 1 89 ? -0.310 3.256 7.407 1.00 89.94 89 LYS A CA 1
ATOM 707 C C . LYS A 1 89 ? 1.171 3.032 7.708 1.00 89.94 89 LYS A C 1
ATOM 709 O O . LYS A 1 89 ? 2.008 3.165 6.818 1.00 89.94 89 LYS A O 1
ATOM 714 N N . ALA A 1 90 ? 1.503 2.674 8.949 1.00 86.75 90 ALA A N 1
ATOM 715 C CA . ALA A 1 90 ? 2.882 2.377 9.332 1.00 86.75 90 ALA A CA 1
ATOM 716 C C . ALA A 1 90 ? 3.428 1.160 8.570 1.00 86.75 90 ALA A C 1
ATOM 718 O O . ALA A 1 90 ? 4.547 1.198 8.060 1.00 86.75 90 ALA A O 1
ATOM 719 N N . LEU A 1 91 ? 2.619 0.105 8.448 1.00 85.19 91 LEU A N 1
ATOM 720 C CA . LEU A 1 91 ? 2.990 -1.107 7.728 1.00 85.19 91 LEU A CA 1
ATOM 721 C C . LEU A 1 91 ? 3.176 -0.840 6.233 1.00 85.19 91 LEU A C 1
ATOM 723 O O . LEU A 1 91 ? 4.163 -1.285 5.655 1.00 85.19 91 LEU A O 1
ATOM 727 N N . MET A 1 92 ? 2.264 -0.088 5.622 1.00 87.12 92 MET A N 1
ATOM 728 C CA . MET A 1 92 ? 2.373 0.350 4.237 1.00 87.12 92 MET A CA 1
ATOM 729 C C . MET A 1 92 ? 3.690 1.090 4.017 1.00 87.12 92 MET A C 1
ATOM 731 O O . MET A 1 92 ? 4.492 0.676 3.185 1.00 87.12 92 MET A O 1
ATOM 735 N N . LYS A 1 93 ? 3.961 2.115 4.838 1.00 86.50 93 LYS A N 1
ATOM 736 C CA . LYS A 1 93 ? 5.171 2.936 4.730 1.00 86.50 93 LYS A CA 1
ATOM 737 C C . LYS A 1 93 ? 6.456 2.119 4.874 1.00 86.50 93 LYS A C 1
ATOM 739 O O . LYS A 1 93 ? 7.409 2.349 4.138 1.00 86.50 93 LYS A O 1
ATOM 744 N N . ALA A 1 94 ? 6.471 1.147 5.784 1.00 84.88 94 ALA A N 1
ATOM 745 C CA . ALA A 1 94 ? 7.615 0.263 5.989 1.00 84.88 94 ALA A CA 1
ATOM 746 C C . ALA A 1 94 ? 7.886 -0.677 4.798 1.00 84.88 94 ALA A C 1
ATOM 748 O O . ALA A 1 94 ? 9.022 -1.106 4.616 1.00 84.88 94 ALA A O 1
ATOM 749 N N . ASN A 1 95 ? 6.870 -0.994 3.988 1.00 79.56 95 ASN A N 1
ATOM 750 C CA . ASN A 1 95 ? 6.986 -1.946 2.879 1.00 79.56 95 ASN A CA 1
ATOM 751 C C . ASN A 1 95 ? 7.162 -1.298 1.501 1.00 79.56 95 ASN A C 1
ATOM 753 O O . ASN A 1 95 ? 7.457 -2.015 0.549 1.00 79.56 95 ASN A O 1
ATOM 757 N N . ILE A 1 96 ? 7.046 0.030 1.398 1.00 84.12 96 ILE A N 1
ATOM 758 C CA . ILE A 1 96 ? 7.221 0.811 0.161 1.00 84.12 96 ILE A CA 1
ATOM 759 C C . ILE A 1 96 ? 8.452 0.365 -0.632 1.00 84.12 96 ILE A C 1
ATOM 761 O O . ILE A 1 96 ? 8.331 -0.123 -1.751 1.00 84.12 96 ILE A O 1
ATOM 765 N N . SER A 1 97 ? 9.646 0.486 -0.042 1.00 81.69 97 SER A N 1
ATOM 766 C CA . SER A 1 97 ? 10.900 0.232 -0.761 1.00 81.69 97 SER A CA 1
ATOM 767 C C . SER A 1 97 ? 10.973 -1.194 -1.297 1.00 81.69 97 SER A C 1
ATOM 769 O O . SER A 1 97 ? 11.525 -1.438 -2.367 1.00 81.69 97 SER A O 1
ATOM 771 N N . ARG A 1 98 ? 10.388 -2.134 -0.550 1.00 80.50 98 ARG A N 1
ATOM 772 C CA . ARG A 1 98 ? 10.375 -3.546 -0.899 1.00 80.50 98 ARG A CA 1
ATOM 773 C C . ARG A 1 98 ? 9.425 -3.825 -2.057 1.00 80.50 98 ARG A C 1
ATOM 775 O O . ARG A 1 98 ? 9.844 -4.457 -3.017 1.00 80.50 98 ARG A O 1
ATOM 782 N N . VAL A 1 99 ? 8.193 -3.314 -1.986 1.00 79.81 99 VAL A N 1
ATOM 783 C CA . VAL A 1 99 ? 7.200 -3.449 -3.064 1.00 79.81 99 VAL A CA 1
ATOM 784 C C . VAL A 1 99 ? 7.739 -2.863 -4.364 1.00 79.81 99 VAL A C 1
ATOM 786 O O . VAL A 1 99 ? 7.657 -3.521 -5.395 1.00 79.81 99 VAL A O 1
ATOM 789 N N . ASN A 1 100 ? 8.375 -1.692 -4.308 1.00 81.12 100 ASN A N 1
ATOM 790 C CA . ASN A 1 100 ? 8.987 -1.076 -5.483 1.00 81.12 100 ASN A CA 1
ATOM 791 C C . ASN A 1 100 ? 10.064 -1.981 -6.077 1.00 81.12 100 ASN A C 1
ATOM 793 O O . ASN A 1 100 ? 10.011 -2.301 -7.259 1.00 81.12 100 ASN A O 1
ATOM 797 N N . SER A 1 101 ? 11.025 -2.416 -5.257 1.00 81.88 101 SER A N 1
ATOM 798 C CA . SER A 1 101 ? 12.114 -3.285 -5.714 1.00 81.88 101 SER A CA 1
ATOM 799 C C . SER A 1 101 ? 11.579 -4.562 -6.353 1.00 81.88 101 SER A C 1
ATOM 801 O O . SER A 1 101 ? 12.000 -4.917 -7.447 1.00 81.88 101 SER A O 1
ATOM 803 N N . GLU A 1 102 ? 10.623 -5.230 -5.705 1.00 79.94 102 GLU A N 1
ATOM 804 C CA . GLU A 1 102 ? 10.039 -6.471 -6.218 1.00 79.94 102 GLU A CA 1
ATOM 805 C C . GLU A 1 102 ? 9.264 -6.248 -7.520 1.00 79.94 102 GLU A C 1
ATOM 807 O O . GLU A 1 102 ? 9.361 -7.068 -8.435 1.00 79.94 102 GLU A O 1
ATOM 812 N N . HIS A 1 103 ? 8.541 -5.131 -7.631 1.00 77.94 103 HIS A N 1
ATOM 813 C CA . HIS A 1 103 ? 7.838 -4.753 -8.850 1.00 77.94 103 HIS A CA 1
ATOM 814 C C . HIS A 1 103 ? 8.809 -4.539 -10.021 1.00 77.94 103 HIS A C 1
ATOM 816 O O . HIS A 1 103 ? 8.658 -5.169 -11.071 1.00 77.94 103 HIS A O 1
ATOM 822 N N . TYR A 1 104 ? 9.849 -3.719 -9.841 1.00 79.75 104 TYR A N 1
ATOM 823 C CA . TYR A 1 104 ? 10.825 -3.447 -10.902 1.00 79.75 104 TYR A CA 1
ATOM 824 C C . TYR A 1 104 ? 11.680 -4.676 -11.243 1.00 79.75 104 TYR A C 1
ATOM 826 O O . TYR A 1 104 ? 11.909 -4.945 -12.422 1.00 79.75 104 TYR A O 1
ATOM 834 N N . ASP A 1 105 ? 12.082 -5.480 -10.256 1.00 81.50 105 ASP A N 1
ATOM 835 C CA . ASP A 1 105 ? 12.800 -6.738 -10.495 1.00 81.50 105 ASP A CA 1
ATOM 836 C C . ASP A 1 105 ? 11.966 -7.718 -11.330 1.00 81.50 105 ASP A C 1
ATOM 838 O O . ASP A 1 105 ? 12.497 -8.399 -12.215 1.00 81.50 105 ASP A O 1
ATOM 842 N N . ALA A 1 106 ? 10.658 -7.804 -11.068 1.00 78.81 106 ALA A N 1
ATOM 843 C CA . ALA A 1 106 ? 9.749 -8.638 -11.846 1.00 78.81 106 ALA A CA 1
ATOM 844 C C . ALA A 1 106 ? 9.638 -8.153 -13.301 1.00 78.81 106 ALA A C 1
ATOM 846 O O . ALA A 1 106 ? 9.703 -8.970 -14.226 1.00 78.81 106 ALA A O 1
ATOM 847 N N . LEU A 1 107 ? 9.535 -6.837 -13.517 1.00 78.19 107 LEU A N 1
ATOM 848 C CA . LEU A 1 107 ? 9.516 -6.244 -14.857 1.00 78.19 107 LEU A CA 1
ATOM 849 C C . LEU A 1 107 ? 10.820 -6.514 -15.622 1.00 78.19 107 LEU A C 1
ATOM 851 O O . LEU A 1 107 ? 10.775 -6.969 -16.765 1.00 78.19 107 LEU A O 1
ATOM 855 N N . LEU A 1 108 ? 11.979 -6.331 -14.987 1.00 79.81 108 LEU A N 1
ATOM 856 C CA . LEU A 1 108 ? 13.282 -6.581 -15.612 1.00 79.81 108 LEU A CA 1
ATOM 857 C C . LEU A 1 108 ? 13.464 -8.051 -16.009 1.00 79.81 108 LEU A C 1
ATOM 859 O O . LEU A 1 108 ? 13.900 -8.353 -17.123 1.00 79.81 108 LEU A O 1
ATOM 863 N N . LYS A 1 109 ? 13.094 -8.987 -15.126 1.00 78.69 109 LYS A N 1
ATOM 864 C CA . LYS A 1 109 ? 13.149 -10.429 -15.420 1.00 78.69 109 LYS A CA 1
ATOM 865 C C . LYS A 1 109 ? 12.256 -10.799 -16.602 1.00 78.69 109 LYS A C 1
ATOM 867 O O . LYS A 1 109 ? 12.664 -11.592 -17.450 1.00 78.69 109 LYS A O 1
ATOM 872 N N . LYS A 1 110 ? 11.066 -10.201 -16.684 1.00 77.69 110 LYS A N 1
ATOM 873 C CA . LYS A 1 110 ? 10.144 -10.379 -17.810 1.00 77.69 110 LYS A CA 1
ATOM 874 C C . LYS A 1 110 ? 10.769 -9.894 -19.119 1.00 77.69 110 LYS A C 1
ATOM 876 O O . LYS A 1 110 ? 10.758 -10.624 -20.106 1.00 77.69 110 LYS A O 1
ATOM 881 N N . GLU A 1 111 ? 11.327 -8.688 -19.141 1.00 77.06 111 GLU A N 1
ATOM 882 C CA . GLU A 1 111 ? 11.982 -8.162 -20.343 1.00 77.06 111 GLU A CA 1
ATOM 883 C C . GLU A 1 111 ? 13.165 -9.02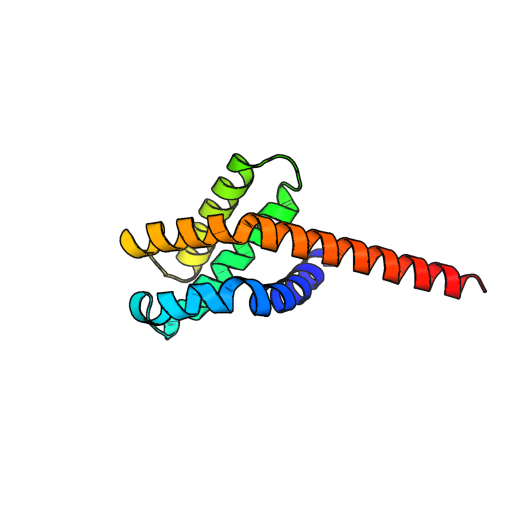4 -20.790 1.00 77.06 111 GLU A C 1
ATOM 885 O O . GLU A 1 111 ? 13.389 -9.201 -21.988 1.00 77.06 111 GLU A O 1
ATOM 890 N N . ALA A 1 112 ? 13.938 -9.557 -19.843 1.00 78.75 112 ALA A N 1
ATOM 891 C CA . ALA A 1 112 ? 15.038 -10.465 -20.142 1.00 78.75 112 ALA A CA 1
ATOM 892 C C . ALA A 1 112 ? 14.541 -11.790 -20.747 1.00 78.75 112 ALA A C 1
ATOM 894 O O . ALA A 1 112 ? 15.152 -12.301 -21.686 1.00 78.75 112 ALA A O 1
ATOM 895 N N . PHE A 1 113 ? 13.422 -12.326 -20.246 1.00 78.00 113 PHE A N 1
ATOM 896 C CA . PHE A 1 113 ? 12.800 -13.540 -20.777 1.00 78.00 113 PHE A CA 1
ATOM 897 C C . PHE A 1 113 ? 12.363 -13.366 -22.239 1.00 78.00 113 PHE A C 1
ATOM 899 O O . PHE A 1 113 ? 12.803 -14.132 -23.094 1.00 78.00 113 PHE A O 1
ATOM 906 N N . TYR A 1 114 ? 11.589 -12.321 -22.551 1.00 77.31 114 TYR A N 1
ATOM 907 C CA . TYR A 1 114 ? 11.115 -12.092 -23.923 1.00 77.31 114 TYR A CA 1
ATOM 908 C C . TYR A 1 114 ? 12.252 -11.796 -24.904 1.00 77.31 114 TYR A C 1
ATOM 910 O O . TYR A 1 114 ? 12.261 -12.330 -26.010 1.00 77.31 114 TYR A O 1
ATOM 918 N N . ARG A 1 115 ? 13.268 -11.027 -24.484 1.00 81.81 115 ARG A N 1
ATOM 919 C CA . ARG A 1 115 ? 14.470 -10.801 -25.305 1.00 81.81 115 ARG A CA 1
ATOM 920 C C . ARG A 1 115 ? 15.183 -12.106 -25.667 1.00 81.81 115 ARG A C 1
ATOM 922 O O . ARG A 1 115 ? 15.697 -12.234 -26.776 1.00 81.81 115 ARG A O 1
ATOM 929 N N . LYS A 1 116 ? 15.218 -13.076 -24.749 1.00 84.62 116 LYS A N 1
ATOM 930 C CA . LYS A 1 116 ? 15.812 -14.395 -24.996 1.00 84.62 116 LYS A CA 1
ATOM 931 C C . LYS A 1 116 ? 14.988 -15.211 -25.996 1.00 84.62 116 LYS A C 1
ATOM 933 O O . LYS A 1 116 ? 15.577 -15.822 -26.883 1.00 84.62 116 LYS A O 1
ATOM 938 N N . GLU A 1 117 ? 13.662 -15.221 -25.875 1.00 83.31 117 GLU A N 1
ATOM 939 C CA . GLU A 1 117 ? 12.785 -15.929 -26.820 1.00 83.31 117 GLU A CA 1
ATOM 940 C C . GLU A 1 117 ? 12.879 -15.357 -28.239 1.00 83.31 117 GLU A C 1
ATOM 942 O O . GLU A 1 117 ? 13.043 -16.113 -29.194 1.00 83.31 117 GLU A O 1
ATOM 947 N N . GL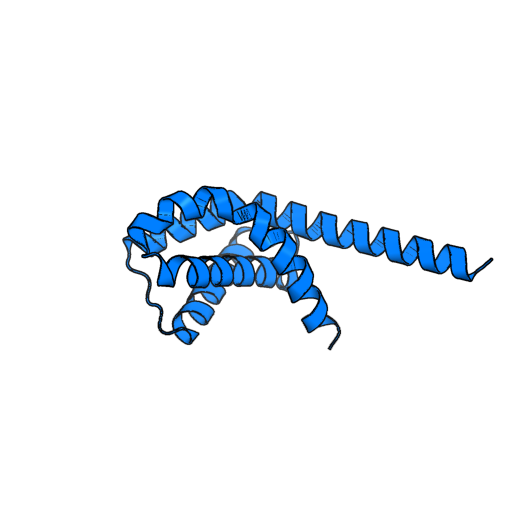U A 1 118 ? 12.866 -14.029 -28.385 1.00 83.50 118 GLU A N 1
ATOM 948 C CA . GLU A 1 118 ? 13.029 -13.374 -29.689 1.00 83.50 118 GLU A CA 1
ATOM 949 C C . GLU A 1 118 ? 14.376 -13.687 -30.350 1.00 83.50 118 GLU A C 1
ATOM 951 O O . GLU A 1 118 ? 14.451 -13.803 -31.573 1.00 83.50 118 GLU A O 1
ATOM 956 N N . ALA A 1 119 ? 15.449 -13.809 -29.563 1.00 82.31 119 ALA A N 1
ATOM 957 C CA . ALA A 1 119 ? 16.763 -14.184 -30.077 1.00 82.31 119 ALA A CA 1
ATOM 958 C C . ALA A 1 119 ? 16.796 -15.643 -30.563 1.00 82.31 119 ALA A C 1
ATOM 960 O O . ALA A 1 119 ? 17.407 -15.926 -31.590 1.00 82.31 119 ALA A O 1
ATOM 961 N N . LEU A 1 120 ? 16.118 -16.554 -29.856 1.00 81.31 120 LEU A N 1
ATOM 962 C CA . LEU A 1 120 ? 16.018 -17.96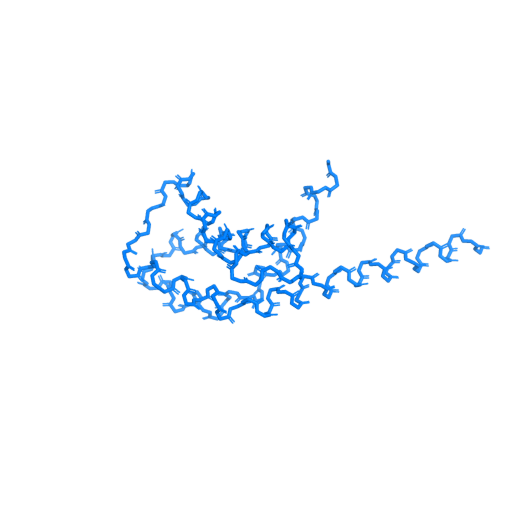7 -30.234 1.00 81.31 120 LEU A CA 1
ATOM 963 C C . LEU A 1 120 ? 15.140 -18.185 -31.471 1.00 81.31 120 LEU A C 1
ATOM 965 O O . LEU A 1 120 ? 15.449 -19.051 -32.276 1.00 81.31 120 LEU A O 1
ATOM 969 N N . ALA A 1 121 ? 14.083 -17.391 -31.652 1.00 77.88 121 ALA A N 1
ATOM 970 C CA . ALA A 1 121 ? 13.194 -17.478 -32.814 1.00 77.88 121 ALA A CA 1
ATOM 971 C C . ALA A 1 121 ? 13.825 -16.972 -34.130 1.00 77.88 121 ALA A C 1
ATOM 973 O O . ALA A 1 121 ? 13.233 -17.134 -35.196 1.00 77.88 121 ALA A O 1
ATOM 974 N N . LYS A 1 122 ? 14.994 -16.321 -34.060 1.00 77.38 122 LYS A N 1
ATOM 975 C CA . LYS A 1 122 ? 15.750 -15.807 -35.216 1.00 77.38 122 LYS A CA 1
ATOM 976 C C . LYS A 1 122 ? 16.866 -16.754 -35.689 1.00 77.38 122 LYS A C 1
ATOM 978 O O . LYS A 1 122 ? 17.580 -16.390 -36.623 1.00 77.38 122 LYS A O 1
ATOM 983 N N . LEU A 1 123 ? 17.033 -17.909 -35.039 1.00 63.00 123 LEU A N 1
ATOM 984 C CA . LEU A 1 123 ? 17.958 -18.991 -35.410 1.00 63.00 123 LEU A CA 1
ATOM 985 C C . LEU A 1 123 ? 17.210 -20.097 -36.158 1.00 63.00 123 LEU A C 1
ATOM 987 O O . LEU A 1 123 ? 17.826 -20.669 -37.083 1.00 63.00 123 LEU A O 1
#

pLDDT: mean 76.97, std 14.94, range [30.56, 95.25]

Radius of gyration: 16.38 Å; chains: 1; bounding box: 36×30×52 Å

Foldseek 3Di:
DVVVVVCVVLLVVCLVPQCPVLLVVCCVVCPVVVSSQLSSLLLSLLVVLCVVPNPDCPPVSLVSSLVSSVVSCVVVVHDDDPVRSVSSSVSSVVRNVVSNVSVVVVVVVVVVVVVVVVVVVVD

Sequence (123 aa):
MIQAIFSKYLMEGILLLAVTVGFSFLKNKLGKDRTEVIKEALLTAMLWAEEEFGIGEGERKWEEAWNKLLEILKGNNIILKAQETGQLKALMKANISRVNSEHYDALLKKEAFYRKEEALAKL